Protein AF-A0A5C7LBI9-F1 (afdb_monomer)

Mean predicted aligned error: 16.39 Å

Secondary structure (DSSP, 8-state):
--SHHHHHHHHHHHHHHHHHHHHHHHHHHHHHHHHHHHHHHHHHHHHHHHHHHHHHHHHHHHHHHHHHHHHSHHHHHHHHHHTS----TT-------HHHHHHHHHHHHHHHHHH---HHHHHHHHHH-

Foldseek 3Di:
DPDPVVVVVVVVVVVVVVVVVVVVVVVVVVVVVVVVVVVVVVVVVVVVVVVVVVVVVVVVVVVVVVVVVCVDPVVVVVCCCPVVVHDDVPDDDDDDDPVVVVVVVVVVVVVCVVPDDDPVVVVVVVVPD

pLDDT: mean 83.1, std 13.04, range [51.75, 97.5]

Radius of gyration: 44.21 Å; Cα contacts (8 Å, |Δi|>4): 16; chains: 1; bounding box: 77×50×121 Å

Solvent-accessible surface area (backbone atoms only — not comparable to full-atom values): 7515 Å² total; per-residue (Å²): 144,73,75,67,65,62,56,53,52,53,57,49,53,51,51,52,51,52,53,52,51,52,51,49,50,53,52,51,53,55,50,50,52,53,51,51,54,54,50,50,58,49,50,52,51,53,50,53,50,49,54,52,50,53,52,52,52,53,51,50,51,56,50,50,54,50,53,52,48,63,69,31,70,66,42,51,49,46,46,33,45,71,76,64,67,45,72,61,95,89,60,83,88,80,87,77,60,72,81,51,55,66,52,49,54,56,53,46,53,57,55,49,62,78,65,55,72,54,73,67,58,58,52,48,54,72,73,76,112

Sequence (129 aa):
MGHNATEENRKSKSKILIYAILLFQLAVIGSLIRGIQLSKKSQERVMALRVAKDKLLAENAVLKDKVEFVKSDYYVEKVAREELQKAKPGEKVVILPESQQIREERQELHRVEEKRLHNWEKWWRLLVE

Structure (mmCIF, N/CA/C/O backbone):
data_AF-A0A5C7LBI9-F1
#
_entry.id   AF-A0A5C7LBI9-F1
#
loop_
_atom_site.group_PDB
_atom_site.id
_atom_site.type_symbol
_atom_site.label_atom_id
_atom_site.label_alt_id
_atom_site.label_comp_id
_atom_site.label_asym_id
_atom_site.label_entity_id
_atom_site.label_seq_id
_atom_site.pdbx_PDB_ins_code
_atom_site.Cartn_x
_atom_site.Cartn_y
_atom_site.Cartn_z
_atom_site.occupancy
_atom_site.B_iso_or_equiv
_atom_site.auth_seq_id
_atom_site.auth_comp_id
_atom_site.auth_asym_id
_atom_site.auth_atom_id
_atom_site.pdbx_PDB_model_num
ATOM 1 N N . MET A 1 1 ? 46.460 1.151 -71.127 1.00 51.75 1 MET A N 1
ATOM 2 C CA . MET A 1 1 ? 46.806 1.617 -69.761 1.00 51.75 1 MET A CA 1
ATOM 3 C C . MET A 1 1 ? 45.558 1.983 -68.925 1.00 51.75 1 MET A C 1
ATOM 5 O O . MET A 1 1 ? 45.598 2.953 -68.189 1.00 51.75 1 MET A O 1
ATOM 9 N N . GLY A 1 2 ? 44.448 1.220 -68.994 1.00 57.22 2 GLY A N 1
ATOM 10 C CA . GLY A 1 2 ? 43.152 1.649 -68.414 1.00 57.22 2 GLY A CA 1
ATOM 11 C C . GLY A 1 2 ? 42.400 0.658 -67.509 1.00 57.22 2 GLY A C 1
ATOM 12 O O . GLY A 1 2 ? 41.397 1.041 -66.923 1.00 57.22 2 GLY A O 1
ATOM 13 N N . HIS A 1 3 ? 42.856 -0.591 -67.348 1.00 55.38 3 HIS A N 1
ATOM 14 C CA . HIS A 1 3 ? 42.092 -1.610 -66.601 1.00 55.38 3 HIS A CA 1
ATOM 15 C C . HIS A 1 3 ? 42.311 -1.602 -65.075 1.00 55.38 3 HIS A C 1
ATOM 17 O O . HIS A 1 3 ? 41.497 -2.158 -64.343 1.00 55.38 3 HIS A O 1
ATOM 23 N N . ASN A 1 4 ? 43.359 -0.941 -64.568 1.00 61.19 4 ASN A N 1
ATOM 24 C CA . ASN A 1 4 ? 43.657 -0.943 -63.127 1.00 61.19 4 ASN A CA 1
ATOM 25 C C . ASN A 1 4 ? 42.758 -0.000 -62.302 1.00 61.19 4 ASN A C 1
ATOM 27 O O . ASN A 1 4 ? 42.486 -0.290 -61.140 1.00 61.19 4 ASN A O 1
ATOM 31 N N . ALA A 1 5 ? 42.239 1.085 -62.891 1.00 61.31 5 ALA A N 1
ATOM 32 C CA . ALA A 1 5 ? 41.449 2.082 -62.157 1.00 61.31 5 ALA A CA 1
ATOM 33 C C . ALA A 1 5 ? 40.054 1.572 -61.731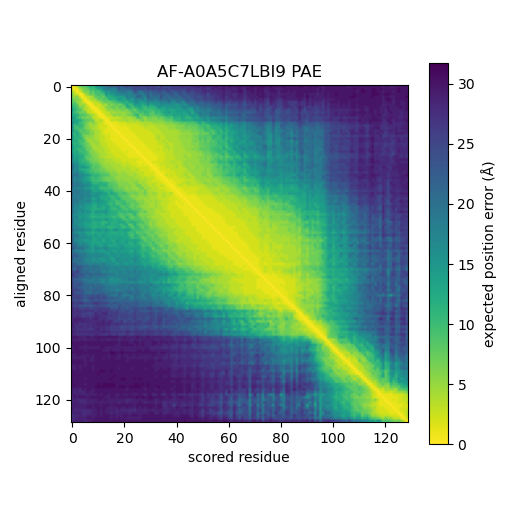 1.00 61.31 5 ALA A C 1
ATOM 35 O O . ALA A 1 5 ? 39.506 2.000 -60.713 1.00 61.31 5 ALA A O 1
ATOM 36 N N . THR A 1 6 ? 39.466 0.633 -62.481 1.00 64.00 6 THR A N 1
ATOM 37 C CA . THR A 1 6 ? 38.125 0.094 -62.197 1.00 64.00 6 THR A CA 1
ATOM 38 C C . THR A 1 6 ? 38.125 -0.934 -61.063 1.00 64.00 6 THR A C 1
ATOM 40 O O . THR A 1 6 ? 37.179 -0.986 -60.276 1.00 64.00 6 THR A O 1
ATOM 43 N N . GLU A 1 7 ? 39.194 -1.725 -60.939 1.00 65.31 7 GLU A N 1
ATOM 44 C CA . GLU A 1 7 ? 39.362 -2.728 -59.876 1.00 65.31 7 GLU A CA 1
ATOM 45 C C . GLU A 1 7 ? 39.601 -2.072 -58.505 1.00 65.31 7 GLU A C 1
ATOM 47 O O . GLU A 1 7 ? 39.011 -2.480 -57.500 1.00 65.31 7 GLU A O 1
ATOM 52 N N . GLU A 1 8 ? 40.405 -1.007 -58.456 1.00 70.12 8 GLU A N 1
ATOM 53 C CA . GLU A 1 8 ? 40.695 -0.273 -57.218 1.00 70.12 8 GLU A CA 1
ATOM 54 C C . GLU A 1 8 ? 39.449 0.439 -56.662 1.00 70.12 8 GLU A C 1
ATOM 56 O O . GLU A 1 8 ? 39.139 0.344 -55.469 1.00 70.12 8 GLU A O 1
ATOM 61 N N . ASN A 1 9 ? 38.655 1.063 -57.540 1.00 73.62 9 ASN A N 1
ATOM 62 C CA . ASN A 1 9 ? 37.400 1.718 -57.168 1.00 73.62 9 ASN A CA 1
ATOM 63 C C . ASN A 1 9 ? 36.368 0.713 -56.615 1.00 73.62 9 ASN A C 1
ATOM 65 O O . ASN A 1 9 ? 35.708 0.990 -55.610 1.00 73.62 9 ASN A O 1
ATOM 69 N N . ARG A 1 10 ? 36.275 -0.488 -57.210 1.00 75.06 10 ARG A N 1
ATOM 70 C CA . ARG A 1 10 ? 35.379 -1.562 -56.740 1.00 75.06 10 ARG A CA 1
ATOM 71 C C . ARG A 1 10 ? 35.760 -2.053 -55.341 1.00 75.06 10 ARG A C 1
ATOM 73 O O . ARG A 1 10 ? 34.877 -2.205 -54.497 1.00 75.06 10 ARG A O 1
ATOM 80 N N . LYS A 1 11 ? 37.059 -2.239 -55.071 1.00 75.62 11 LYS A N 1
ATOM 81 C CA . LYS A 1 11 ? 37.571 -2.637 -53.745 1.00 75.62 11 LYS A CA 1
ATOM 82 C C . LYS A 1 11 ? 37.398 -1.543 -52.684 1.00 75.62 11 LYS A C 1
ATOM 84 O O . LYS A 1 11 ? 37.177 -1.857 -51.517 1.00 75.62 11 LYS A O 1
ATOM 89 N N . SER A 1 12 ? 37.489 -0.267 -53.058 1.00 77.88 12 SER A N 1
ATOM 90 C CA . SER A 1 12 ? 37.241 0.853 -52.137 1.00 77.88 12 SER A CA 1
ATOM 91 C C . SER A 1 12 ? 35.756 0.957 -51.759 1.00 77.88 12 SER A C 1
ATOM 93 O O . SER A 1 12 ? 35.411 1.001 -50.577 1.00 77.88 12 SER A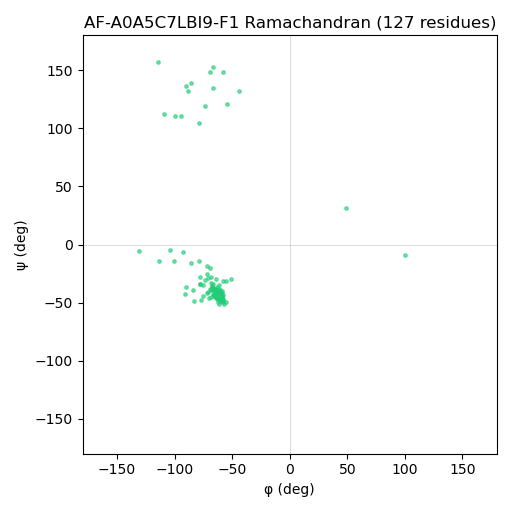 O 1
ATOM 95 N N . LYS A 1 13 ? 34.855 0.860 -52.747 1.00 82.94 13 LYS A N 1
ATOM 96 C CA . LYS A 1 13 ? 33.399 0.851 -52.522 1.00 82.94 13 LYS A CA 1
ATOM 97 C C . LYS A 1 13 ? 32.938 -0.314 -51.643 1.00 82.94 13 LYS A C 1
ATOM 99 O O . LYS A 1 13 ? 32.087 -0.111 -50.781 1.00 82.94 13 LYS A O 1
ATOM 104 N N . SER A 1 14 ? 33.516 -1.508 -51.800 1.00 85.50 14 SER A N 1
ATOM 105 C CA . SER A 1 14 ? 33.170 -2.657 -50.951 1.00 85.50 14 SER A CA 1
ATOM 106 C C . SER A 1 14 ? 33.608 -2.468 -49.495 1.00 85.50 14 SER A C 1
ATOM 108 O O . SER A 1 14 ? 32.867 -2.838 -48.590 1.00 85.50 14 SER A O 1
ATOM 110 N N . LYS A 1 15 ? 34.766 -1.842 -49.243 1.00 90.25 15 LYS A N 1
ATOM 111 C CA . LYS A 1 15 ? 35.206 -1.494 -47.879 1.00 90.25 15 LYS A CA 1
ATOM 112 C C . LYS A 1 15 ? 34.274 -0.472 -47.227 1.00 90.25 15 LYS A C 1
ATOM 114 O O . LYS A 1 15 ? 33.892 -0.655 -46.077 1.00 90.25 15 LYS A O 1
ATOM 119 N N . ILE A 1 16 ? 33.863 0.558 -47.969 1.00 92.69 16 ILE A N 1
ATOM 120 C CA . ILE A 1 16 ? 32.901 1.565 -47.488 1.00 92.69 16 ILE A CA 1
ATOM 121 C C . ILE A 1 16 ? 31.567 0.904 -47.120 1.00 92.69 16 ILE A C 1
ATOM 123 O O . ILE A 1 16 ? 31.014 1.197 -46.062 1.00 92.69 16 ILE A O 1
ATOM 127 N N . LEU A 1 17 ? 31.084 -0.032 -47.945 1.00 94.12 17 LEU A N 1
ATOM 128 C CA . LEU A 1 17 ? 29.863 -0.787 -47.662 1.00 94.12 17 LEU A CA 1
ATOM 129 C C . LEU A 1 17 ? 29.982 -1.597 -46.358 1.00 94.12 17 LEU A C 1
ATOM 131 O O . LEU A 1 17 ? 29.067 -1.584 -45.541 1.00 94.12 17 LEU A O 1
ATOM 135 N N . ILE A 1 18 ? 31.125 -2.255 -46.132 1.00 94.44 18 ILE A N 1
ATOM 136 C CA . ILE A 1 18 ? 31.389 -3.019 -44.902 1.00 94.44 18 ILE A CA 1
ATOM 137 C C . ILE A 1 18 ? 31.399 -2.096 -43.676 1.00 94.44 18 ILE A C 1
ATOM 139 O O . ILE A 1 18 ? 30.751 -2.408 -42.678 1.00 94.44 18 ILE A O 1
ATOM 143 N N . TYR A 1 19 ? 32.071 -0.942 -43.744 1.00 95.81 19 TYR A N 1
ATOM 144 C CA . TYR A 1 19 ? 32.066 0.024 -42.640 1.00 95.81 19 TYR A CA 1
ATOM 145 C C . TYR A 1 19 ? 30.670 0.594 -42.369 1.00 95.81 19 TYR A C 1
ATOM 147 O O . TYR A 1 19 ? 30.295 0.749 -41.208 1.00 95.81 19 TYR A O 1
ATOM 155 N N . ALA A 1 20 ? 29.875 0.852 -43.411 1.00 95.06 20 ALA A N 1
ATOM 156 C CA . ALA A 1 20 ? 28.494 1.301 -43.259 1.00 95.06 20 ALA A CA 1
ATOM 157 C C . ALA A 1 20 ? 27.622 0.242 -42.564 1.00 95.06 20 ALA A C 1
ATOM 159 O O . ALA A 1 20 ? 26.856 0.575 -41.660 1.00 95.06 20 ALA A O 1
ATOM 160 N N . ILE A 1 21 ? 27.780 -1.036 -42.926 1.00 95.94 21 ILE A N 1
ATOM 161 C CA . ILE A 1 21 ? 27.081 -2.156 -42.277 1.00 95.94 21 ILE A CA 1
ATOM 162 C C . ILE A 1 21 ? 27.505 -2.288 -40.808 1.00 95.94 21 ILE A C 1
ATOM 164 O O . ILE A 1 21 ? 26.646 -2.437 -39.940 1.00 95.94 21 ILE A O 1
ATOM 168 N N . LEU A 1 22 ? 28.802 -2.182 -40.506 1.00 96.06 22 LEU A N 1
ATOM 169 C CA . LEU A 1 22 ? 29.309 -2.228 -39.129 1.00 96.06 22 LEU A CA 1
ATOM 170 C C . LEU A 1 22 ? 28.765 -1.073 -38.278 1.00 96.06 22 LEU A C 1
ATOM 172 O O . LEU A 1 22 ? 28.347 -1.279 -37.138 1.00 96.06 22 LEU 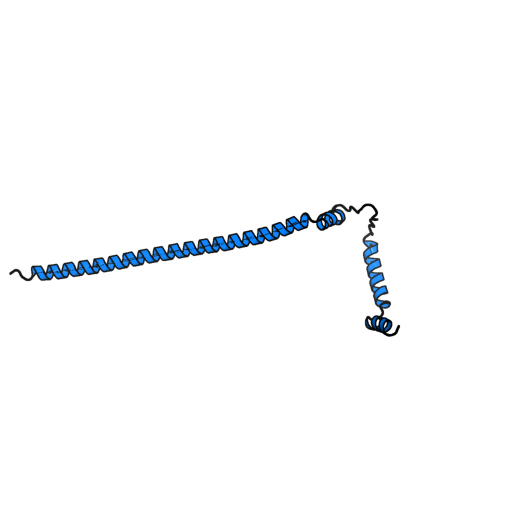A O 1
ATOM 176 N N . LEU A 1 23 ? 28.721 0.138 -38.837 1.00 95.88 23 LEU A N 1
ATOM 177 C CA . LEU A 1 23 ? 28.178 1.310 -38.154 1.00 95.88 23 LEU A CA 1
ATOM 178 C C . LEU A 1 23 ? 26.669 1.173 -37.919 1.00 95.88 23 LEU A C 1
ATOM 180 O O . LEU A 1 23 ? 26.179 1.501 -36.838 1.00 95.88 23 LEU A O 1
ATOM 184 N N . PHE A 1 24 ? 25.939 0.624 -38.891 1.00 96.56 24 PHE A N 1
ATOM 185 C CA . PHE A 1 24 ? 24.522 0.311 -38.738 1.00 96.56 24 PHE A CA 1
ATOM 186 C C . PHE A 1 24 ? 24.284 -0.728 -37.632 1.00 96.56 24 PHE A C 1
ATOM 188 O O . PHE A 1 24 ? 23.425 -0.520 -36.776 1.00 96.56 24 PHE A O 1
ATOM 195 N N . GLN A 1 25 ? 25.079 -1.804 -37.582 1.00 94.88 25 GLN A N 1
ATOM 196 C CA . GLN A 1 25 ? 24.996 -2.799 -36.508 1.00 94.88 25 GLN A CA 1
ATOM 197 C C . GLN A 1 25 ? 25.242 -2.175 -35.128 1.00 94.88 25 GLN A C 1
ATOM 199 O O . GLN A 1 25 ? 24.461 -2.408 -34.205 1.00 94.88 25 GLN A O 1
ATOM 204 N N . LEU A 1 26 ? 26.266 -1.326 -34.992 1.00 95.12 26 LEU A N 1
ATOM 205 C CA . LEU A 1 26 ? 26.538 -0.584 -33.756 1.00 95.12 26 LEU A CA 1
ATOM 206 C C . LEU A 1 26 ? 25.363 0.316 -33.345 1.00 95.12 26 LEU A C 1
ATOM 208 O O . LEU A 1 26 ? 24.993 0.348 -32.169 1.00 95.12 26 LEU A O 1
ATOM 212 N N . ALA A 1 27 ? 24.738 1.008 -34.301 1.00 94.94 27 ALA A N 1
ATOM 213 C CA . ALA A 1 27 ? 23.576 1.853 -34.039 1.00 94.94 27 ALA A CA 1
ATOM 214 C C . ALA A 1 27 ? 22.364 1.042 -33.545 1.00 94.94 27 ALA A C 1
ATOM 216 O O . ALA A 1 27 ? 21.706 1.439 -32.578 1.00 94.94 27 ALA A O 1
ATOM 217 N N . VAL A 1 28 ? 22.094 -0.118 -34.156 1.00 94.94 28 VAL A N 1
ATOM 218 C CA . VAL A 1 28 ? 21.010 -1.021 -33.734 1.00 94.94 28 VAL A CA 1
ATOM 219 C C . VAL A 1 28 ? 21.263 -1.550 -32.323 1.00 94.94 28 VAL A C 1
ATOM 221 O O . VAL A 1 28 ? 20.370 -1.474 -31.480 1.00 94.94 28 VAL A O 1
ATOM 224 N N . ILE A 1 29 ? 22.481 -2.013 -32.027 1.00 94.31 29 ILE A N 1
ATOM 225 C CA . ILE A 1 29 ? 22.853 -2.493 -30.687 1.00 94.31 29 ILE A CA 1
ATOM 226 C C . ILE A 1 29 ? 22.644 -1.387 -29.642 1.00 94.31 29 ILE A C 1
ATOM 228 O O . ILE A 1 29 ? 22.013 -1.621 -28.610 1.00 94.31 29 ILE A O 1
ATOM 232 N N . GLY A 1 30 ? 23.102 -0.163 -29.924 1.00 92.94 30 GLY A N 1
ATOM 233 C CA . GLY A 1 30 ? 22.909 0.979 -29.029 1.00 92.94 30 GLY A CA 1
ATOM 234 C C . GLY A 1 30 ? 21.432 1.303 -28.772 1.00 92.94 30 GLY A C 1
ATOM 235 O O . GLY A 1 30 ? 21.046 1.591 -27.637 1.00 92.94 30 GLY A O 1
ATOM 236 N N . SER A 1 31 ? 20.591 1.209 -29.806 1.00 91.81 31 SER A N 1
ATOM 237 C CA . SER A 1 31 ? 19.140 1.403 -29.695 1.00 91.81 31 SER A CA 1
ATOM 238 C C . SER A 1 31 ? 18.478 0.329 -28.823 1.00 91.81 31 SER A C 1
ATOM 240 O O . SER A 1 31 ? 17.696 0.649 -27.925 1.00 91.81 31 SER A O 1
ATOM 242 N N . LEU A 1 32 ? 18.852 -0.940 -29.016 1.00 90.56 32 LEU A N 1
ATOM 243 C CA . LEU A 1 32 ? 18.325 -2.064 -28.239 1.00 90.56 32 LEU A CA 1
ATOM 244 C C . LEU A 1 32 ? 18.691 -1.957 -26.755 1.00 90.56 32 LEU A C 1
ATOM 246 O O . LEU A 1 32 ? 17.832 -2.164 -25.900 1.00 90.56 32 LEU A O 1
ATOM 250 N N . ILE A 1 33 ? 19.929 -1.565 -26.432 1.00 91.69 33 ILE A N 1
ATOM 251 C CA . ILE A 1 33 ? 20.363 -1.359 -25.040 1.00 91.69 33 ILE A CA 1
ATOM 252 C C . ILE A 1 33 ? 19.501 -0.287 -24.361 1.00 91.69 33 ILE A C 1
ATOM 254 O O . ILE A 1 33 ? 18.999 -0.510 -23.257 1.00 91.69 33 ILE A O 1
ATOM 258 N N . ARG A 1 34 ? 19.274 0.852 -25.030 1.00 89.12 34 ARG A N 1
ATOM 259 C CA . ARG A 1 34 ? 18.405 1.921 -24.509 1.00 89.12 34 ARG A CA 1
ATOM 260 C C . ARG A 1 34 ? 16.964 1.444 -24.327 1.00 89.12 34 ARG A C 1
ATOM 262 O O . ARG A 1 34 ? 16.360 1.730 -23.294 1.00 89.12 34 ARG A O 1
ATOM 269 N N . GLY A 1 35 ? 16.429 0.691 -25.290 1.00 88.62 35 GLY A N 1
ATOM 270 C CA . GLY A 1 35 ? 15.086 0.113 -25.211 1.00 88.62 35 GLY A CA 1
ATOM 271 C C . GLY A 1 35 ? 14.921 -0.828 -24.015 1.00 88.62 35 GLY A C 1
ATOM 272 O O . GLY A 1 35 ? 13.963 -0.702 -23.251 1.00 88.62 35 GLY A O 1
ATOM 273 N N . ILE A 1 36 ? 15.898 -1.710 -23.786 1.00 89.38 36 ILE A N 1
ATOM 274 C CA . ILE A 1 36 ? 15.899 -2.639 -22.647 1.00 89.38 36 ILE A CA 1
ATOM 275 C C . ILE A 1 36 ? 15.987 -1.877 -21.320 1.00 89.38 36 ILE A C 1
ATOM 277 O O . ILE A 1 36 ? 15.236 -2.180 -20.392 1.00 89.38 36 ILE A O 1
ATOM 281 N N . GLN A 1 37 ? 16.863 -0.874 -21.216 1.00 88.56 37 GLN A N 1
ATOM 282 C CA . GLN A 1 37 ? 16.991 -0.056 -20.004 1.00 88.56 37 GLN A CA 1
ATOM 283 C C . GLN A 1 37 ? 15.691 0.687 -19.672 1.00 88.56 37 GLN A C 1
ATOM 285 O O . GLN A 1 37 ? 15.252 0.684 -18.520 1.00 88.56 37 GLN A O 1
ATOM 290 N N . LEU A 1 38 ? 15.044 1.284 -20.677 1.00 89.81 38 LEU A N 1
ATOM 291 C CA . LEU A 1 38 ? 13.769 1.974 -20.494 1.00 89.81 38 LEU A CA 1
ATOM 292 C C . LEU A 1 38 ? 12.660 1.002 -20.071 1.00 89.81 38 LEU A C 1
ATOM 294 O O . LEU A 1 38 ? 11.897 1.305 -19.152 1.00 89.81 38 LEU A O 1
ATOM 298 N N . SER A 1 39 ? 12.604 -0.178 -20.694 1.00 89.75 39 SER A N 1
ATOM 299 C CA . SER A 1 39 ? 11.634 -1.220 -20.35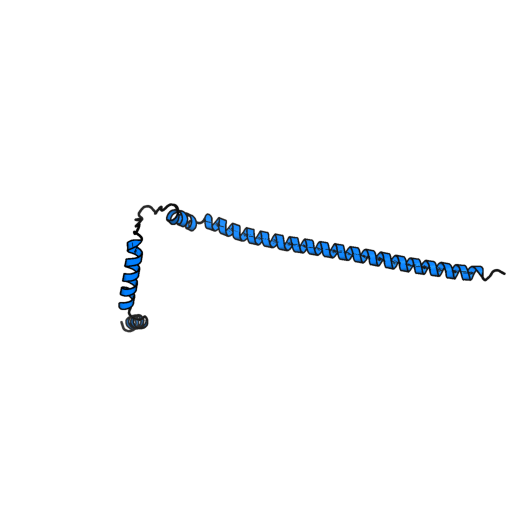4 1.00 89.75 39 SER A CA 1
ATOM 300 C C . SER A 1 39 ? 11.803 -1.704 -18.914 1.00 89.75 39 SER A C 1
ATOM 302 O O . SER A 1 39 ? 10.818 -1.769 -18.180 1.00 89.75 39 SER A O 1
ATOM 304 N N . LYS A 1 40 ? 13.039 -1.978 -18.472 1.00 89.50 40 LYS A N 1
ATOM 305 C CA . LYS A 1 40 ? 13.322 -2.388 -17.086 1.00 89.50 40 LYS A CA 1
ATOM 306 C C . LYS A 1 40 ? 12.884 -1.325 -16.082 1.00 89.50 40 LYS A C 1
ATOM 308 O O . LYS A 1 40 ? 12.132 -1.626 -15.163 1.00 89.50 40 LYS A O 1
ATOM 313 N N . LYS A 1 41 ? 13.252 -0.061 -16.317 1.00 90.25 41 LYS A N 1
ATOM 314 C CA . LYS A 1 41 ? 12.851 1.055 -15.447 1.00 90.25 41 LYS A CA 1
ATOM 315 C C . LYS A 1 41 ? 11.331 1.238 -15.398 1.00 90.25 41 LYS A C 1
ATOM 317 O O . LYS A 1 41 ? 10.784 1.610 -14.363 1.00 90.25 41 LYS A O 1
ATOM 322 N N . SER A 1 42 ? 10.636 0.993 -16.509 1.00 88.19 42 SER A N 1
ATOM 323 C CA . SER A 1 42 ? 9.172 1.033 -16.550 1.00 88.19 42 SER A CA 1
ATOM 324 C C . SER A 1 42 ? 8.558 -0.111 -15.738 1.00 88.19 42 SER A C 1
ATOM 326 O O . SER A 1 42 ? 7.679 0.130 -14.913 1.00 88.19 42 SER A O 1
ATOM 328 N N . GLN A 1 43 ? 9.075 -1.335 -15.881 1.00 90.50 43 GLN A N 1
ATOM 329 C CA . GLN A 1 43 ? 8.635 -2.486 -15.088 1.00 90.50 43 GLN A CA 1
ATOM 330 C C . GLN A 1 43 ? 8.857 -2.272 -13.587 1.00 90.50 43 GLN A C 1
ATOM 332 O O . GLN A 1 43 ? 7.935 -2.489 -12.806 1.00 90.50 43 GLN A O 1
ATOM 337 N N . GLU A 1 44 ? 10.027 -1.779 -13.182 1.00 93.69 44 GLU A N 1
ATOM 338 C CA . GLU A 1 44 ? 10.325 -1.450 -11.783 1.00 93.69 44 GLU A CA 1
ATOM 339 C C . GLU A 1 44 ? 9.341 -0.420 -11.217 1.00 93.69 44 GLU A C 1
ATOM 341 O O . GLU A 1 44 ? 8.814 -0.603 -10.121 1.00 93.69 44 GLU A O 1
ATOM 346 N N . ARG A 1 45 ? 9.021 0.633 -11.982 1.00 91.94 45 ARG A N 1
ATOM 347 C CA . ARG A 1 45 ? 8.016 1.634 -11.586 1.00 91.94 45 ARG A CA 1
ATOM 348 C C . ARG A 1 45 ? 6.632 1.020 -11.417 1.00 91.94 45 ARG A C 1
ATOM 350 O O . ARG A 1 45 ? 5.959 1.314 -10.435 1.00 91.94 45 ARG A O 1
ATOM 357 N N . VAL A 1 46 ? 6.207 0.168 -12.349 1.00 94.06 46 VAL A N 1
ATOM 358 C CA . VAL A 1 46 ? 4.909 -0.519 -12.265 1.00 94.06 46 VAL A CA 1
ATOM 359 C C . VAL A 1 46 ? 4.859 -1.429 -11.039 1.00 94.06 46 VAL A C 1
ATOM 361 O O . VAL A 1 46 ? 3.857 -1.426 -10.328 1.00 94.06 46 VAL A O 1
ATOM 364 N N . MET A 1 47 ? 5.930 -2.172 -10.762 1.00 95.31 47 MET A N 1
ATOM 365 C CA . MET A 1 47 ? 6.010 -3.042 -9.587 1.00 95.31 47 MET A CA 1
ATOM 366 C C . MET A 1 47 ? 5.979 -2.231 -8.289 1.00 95.31 47 MET A C 1
ATOM 368 O O . MET A 1 47 ? 5.191 -2.546 -7.402 1.00 95.31 47 MET A O 1
ATOM 372 N N . ALA A 1 48 ? 6.746 -1.142 -8.198 1.00 95.38 48 ALA A N 1
ATOM 373 C CA . ALA A 1 48 ? 6.730 -0.255 -7.035 1.00 95.38 48 ALA A CA 1
ATOM 374 C C . ALA A 1 48 ? 5.337 0.349 -6.788 1.00 95.38 48 ALA A C 1
ATOM 376 O O . ALA A 1 48 ? 4.858 0.367 -5.654 1.00 95.38 48 ALA A O 1
ATOM 377 N N . LEU A 1 49 ? 4.654 0.787 -7.850 1.00 94.88 49 LEU A N 1
ATOM 378 C CA . LEU A 1 49 ? 3.291 1.315 -7.760 1.00 94.88 49 LEU A CA 1
ATOM 379 C C . LEU A 1 49 ? 2.279 0.247 -7.331 1.00 94.88 49 LEU A C 1
ATOM 381 O O . LEU A 1 49 ? 1.384 0.553 -6.547 1.00 94.88 49 LEU A O 1
ATOM 385 N N . ARG A 1 50 ? 2.417 -0.998 -7.804 1.00 94.50 50 ARG A N 1
ATOM 386 C CA . ARG A 1 50 ? 1.571 -2.117 -7.354 1.00 94.50 50 ARG A CA 1
ATOM 387 C C . ARG A 1 50 ? 1.757 -2.389 -5.868 1.00 94.50 50 ARG A C 1
ATOM 389 O O . ARG A 1 50 ? 0.773 -2.394 -5.142 1.00 94.50 50 ARG A O 1
ATOM 396 N N . VAL A 1 51 ? 3.002 -2.505 -5.407 1.00 97.06 51 VAL A N 1
ATOM 397 C CA . VAL A 1 51 ? 3.305 -2.720 -3.983 1.00 97.06 51 VAL A CA 1
ATOM 398 C C . VAL A 1 51 ? 2.740 -1.587 -3.122 1.00 97.06 51 VAL A C 1
ATOM 400 O O . VAL A 1 51 ? 2.110 -1.845 -2.098 1.00 97.06 51 VAL A O 1
ATOM 403 N N . ALA A 1 52 ? 2.911 -0.331 -3.544 1.00 95.75 52 ALA A N 1
ATOM 404 C CA . ALA A 1 52 ? 2.357 0.817 -2.831 1.00 95.75 52 ALA A CA 1
ATOM 405 C C . ALA A 1 52 ? 0.820 0.790 -2.788 1.00 95.75 52 ALA A C 1
ATOM 407 O O . ALA A 1 52 ? 0.228 1.044 -1.741 1.00 95.75 52 ALA A O 1
ATOM 408 N N . LYS A 1 53 ? 0.172 0.444 -3.907 1.00 96.69 53 LYS A N 1
ATOM 409 C CA . LYS A 1 53 ? -1.285 0.293 -3.983 1.00 96.69 53 LYS A CA 1
ATOM 410 C C . LYS A 1 53 ? -1.779 -0.799 -3.034 1.00 96.69 53 LYS A C 1
ATOM 412 O O . LYS A 1 53 ? -2.728 -0.560 -2.294 1.00 96.69 53 LYS A O 1
ATOM 417 N N . ASP A 1 54 ? -1.147 -1.966 -3.043 1.00 97.06 54 ASP A N 1
ATOM 418 C CA . ASP A 1 54 ? -1.568 -3.103 -2.223 1.00 97.06 54 ASP A CA 1
ATOM 419 C C . ASP A 1 54 ? -1.398 -2.798 -0.730 1.00 97.06 54 ASP A C 1
ATOM 421 O O . ASP A 1 54 ? -2.293 -3.081 0.067 1.00 97.06 54 ASP A O 1
ATOM 425 N N . LYS A 1 55 ? -0.310 -2.110 -0.359 1.00 97.50 55 LYS A N 1
ATOM 426 C CA . LYS A 1 55 ? -0.108 -1.599 1.002 1.00 97.50 55 LYS A CA 1
ATOM 427 C C . LYS A 1 55 ? -1.225 -0.638 1.420 1.00 97.50 55 LYS A C 1
ATOM 429 O O . LYS A 1 55 ? -1.808 -0.813 2.485 1.00 97.50 55 LYS A O 1
ATOM 434 N N . LEU A 1 56 ? -1.560 0.339 0.575 1.00 96.69 56 LEU A N 1
ATOM 435 C CA . LEU A 1 56 ? -2.632 1.297 0.861 1.00 96.69 56 LEU A CA 1
ATOM 436 C C . LEU A 1 56 ? -4.003 0.622 0.974 1.00 96.69 56 LEU A C 1
ATOM 438 O O . LEU A 1 56 ? -4.812 1.025 1.804 1.00 96.69 56 LEU A O 1
ATOM 442 N N . LEU A 1 57 ? -4.277 -0.405 0.166 1.00 97.38 57 LEU A N 1
ATOM 443 C CA . LEU A 1 57 ? -5.519 -1.173 0.262 1.00 97.38 57 LEU A CA 1
ATOM 444 C C . LEU A 1 57 ? -5.605 -1.950 1.578 1.00 97.38 57 LEU A C 1
ATOM 446 O O . LEU A 1 57 ? -6.652 -1.922 2.223 1.00 97.38 57 LEU A O 1
ATOM 450 N N . ALA A 1 58 ? -4.511 -2.589 1.997 1.00 97.31 58 ALA A N 1
ATOM 451 C CA . ALA A 1 58 ? -4.445 -3.282 3.279 1.00 97.31 58 ALA A CA 1
ATOM 452 C C . ALA A 1 58 ? -4.631 -2.312 4.458 1.00 97.31 58 ALA A C 1
ATOM 454 O O . ALA A 1 58 ? -5.431 -2.570 5.355 1.00 97.31 58 ALA A O 1
ATOM 455 N N . GLU A 1 59 ? -3.958 -1.158 4.430 1.00 96.75 59 GLU A N 1
ATOM 456 C CA . GLU A 1 59 ? -4.124 -0.111 5.444 1.00 96.75 59 GLU A CA 1
ATOM 457 C C . GLU A 1 59 ? -5.559 0.427 5.476 1.00 96.75 59 GLU A C 1
ATOM 459 O O . GLU A 1 59 ? -6.130 0.609 6.551 1.00 96.75 59 GLU A O 1
ATOM 464 N N . ASN A 1 60 ? -6.175 0.635 4.310 1.00 97.06 60 ASN A N 1
ATOM 465 C CA . ASN A 1 60 ? -7.557 1.094 4.215 1.00 97.06 60 ASN A CA 1
ATOM 466 C C . ASN A 1 60 ? -8.543 0.082 4.812 1.00 97.06 60 ASN A C 1
ATOM 468 O O . ASN A 1 60 ? -9.468 0.493 5.508 1.00 97.06 60 ASN A O 1
ATOM 472 N N . ALA A 1 61 ? -8.340 -1.217 4.571 1.00 97.19 61 ALA A N 1
ATOM 473 C CA . ALA A 1 61 ? -9.162 -2.276 5.154 1.00 97.19 61 ALA A CA 1
ATOM 474 C C . ALA A 1 61 ? -9.062 -2.275 6.688 1.00 97.19 61 ALA A C 1
ATOM 476 O O . ALA A 1 61 ? -10.074 -2.137 7.366 1.00 97.19 61 ALA A O 1
ATOM 477 N N . VAL A 1 62 ? -7.841 -2.272 7.234 1.00 97.00 62 VAL A N 1
ATOM 478 C CA . VAL A 1 62 ? -7.618 -2.214 8.690 1.00 97.00 62 VAL A CA 1
ATOM 479 C C . VAL A 1 62 ? -8.236 -0.959 9.312 1.00 97.00 62 VAL A C 1
ATOM 481 O O . VAL A 1 62 ? -8.795 -1.005 10.408 1.00 97.00 62 VAL A O 1
ATOM 484 N N . LEU A 1 63 ? -8.129 0.190 8.642 1.00 97.00 63 LEU A N 1
ATOM 485 C CA . LEU A 1 63 ? -8.729 1.433 9.123 1.00 97.00 63 LEU A CA 1
ATOM 486 C C . LEU A 1 63 ? -10.257 1.378 9.101 1.00 97.00 63 LEU A C 1
ATOM 488 O O . LEU A 1 63 ? -10.883 1.880 10.032 1.00 97.00 63 LEU A O 1
ATOM 492 N N . LYS A 1 64 ? -10.860 0.762 8.082 1.00 96.25 64 LYS A N 1
ATOM 493 C CA . LYS A 1 64 ? -12.312 0.560 8.024 1.00 96.25 64 LYS A CA 1
ATOM 494 C C . LYS A 1 64 ? -12.799 -0.311 9.173 1.00 96.25 64 LYS A C 1
ATOM 496 O O . LYS A 1 64 ? -13.722 0.113 9.862 1.00 96.25 64 LYS A O 1
ATOM 501 N N . ASP A 1 65 ? -12.121 -1.422 9.444 1.00 95.94 65 ASP A N 1
ATOM 502 C CA . ASP A 1 65 ? -12.468 -2.314 10.555 1.00 95.94 65 ASP A CA 1
ATOM 503 C C . ASP A 1 65 ? -12.383 -1.581 11.902 1.00 95.94 65 ASP A C 1
ATOM 505 O O . ASP A 1 65 ? -13.267 -1.694 12.748 1.00 95.94 65 ASP A O 1
ATOM 509 N N . LYS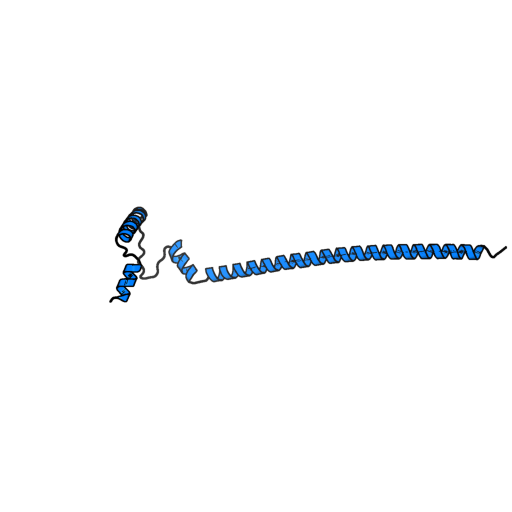 A 1 66 ? -11.351 -0.748 12.096 1.00 94.88 66 LYS A N 1
ATOM 510 C CA . LYS A 1 66 ? -11.223 0.093 13.299 1.00 94.88 66 LYS A CA 1
ATOM 511 C C . LYS A 1 66 ? -12.351 1.111 13.421 1.00 94.88 66 LYS A C 1
ATOM 513 O O . LYS A 1 66 ? -12.856 1.330 14.518 1.00 94.88 66 LYS A O 1
ATOM 518 N N . VAL A 1 67 ? -12.732 1.752 12.317 1.00 95.50 67 VAL A N 1
ATOM 519 C CA . VAL A 1 67 ? -13.842 2.714 12.303 1.00 95.50 67 VAL A CA 1
ATOM 520 C C . VAL A 1 67 ? -15.156 2.018 12.640 1.00 95.50 67 VAL A C 1
ATOM 522 O O . VAL A 1 67 ? -15.948 2.567 13.400 1.00 95.50 67 VAL A O 1
ATOM 525 N N . GLU A 1 68 ? -15.391 0.826 12.101 1.00 94.81 68 GLU A N 1
ATOM 526 C CA . GLU A 1 68 ? -16.573 0.028 12.415 1.00 94.81 68 GLU A CA 1
ATOM 527 C C . GLU A 1 68 ? -16.587 -0.400 13.886 1.00 94.81 68 GLU A C 1
ATOM 529 O O . GLU A 1 68 ? -17.587 -0.204 14.573 1.00 94.81 68 GLU A O 1
ATOM 534 N N . PHE A 1 69 ? -15.451 -0.866 14.410 1.00 94.25 69 PHE A N 1
ATOM 535 C CA . PHE A 1 69 ? -15.303 -1.214 15.820 1.00 94.25 69 PHE A CA 1
ATOM 536 C C . PHE A 1 69 ? -15.603 -0.030 16.745 1.00 94.25 69 PHE A C 1
ATOM 538 O O . PHE A 1 69 ? -16.393 -0.168 17.674 1.00 94.25 69 PHE A O 1
ATOM 545 N N . VAL A 1 70 ? -15.036 1.149 16.477 1.00 93.44 70 VAL A N 1
ATOM 546 C CA . VAL A 1 70 ? -15.276 2.357 17.289 1.00 93.44 70 VAL A CA 1
ATOM 547 C C . VAL A 1 70 ? -16.736 2.817 17.220 1.00 93.44 70 VAL A C 1
ATOM 549 O O . VAL A 1 70 ? -17.249 3.385 18.180 1.00 93.44 70 VAL A O 1
ATOM 552 N N . LYS A 1 71 ? -17.426 2.560 16.105 1.00 91.69 71 LYS A N 1
ATOM 553 C CA . LYS A 1 71 ? -18.860 2.845 15.957 1.00 91.69 71 LYS A CA 1
ATOM 554 C C . LYS A 1 71 ? -19.764 1.807 16.620 1.00 91.69 71 LYS A C 1
ATOM 556 O O . LYS A 1 71 ? -20.956 2.066 16.742 1.00 91.69 71 LYS A O 1
ATOM 561 N N . SER A 1 72 ? -19.237 0.644 16.997 1.00 93.62 72 SER A N 1
ATOM 562 C CA . SER A 1 72 ? -20.037 -0.426 17.587 1.00 93.62 72 SER A CA 1
ATOM 563 C C . SER A 1 72 ? -20.531 -0.064 18.989 1.00 93.62 72 SER A C 1
ATOM 565 O O . SER A 1 72 ? -19.825 0.582 19.769 1.00 93.62 72 SER A O 1
ATOM 567 N N . ASP A 1 73 ? -21.713 -0.569 19.347 1.00 91.69 73 ASP A N 1
ATOM 568 C CA . ASP A 1 73 ? -22.286 -0.408 20.689 1.00 91.69 73 ASP A CA 1
ATOM 569 C C . ASP A 1 73 ? -21.365 -0.964 21.782 1.00 91.69 73 ASP A C 1
ATOM 571 O O . ASP A 1 73 ? -21.316 -0.434 22.890 1.00 91.69 73 ASP A O 1
ATOM 575 N N . TYR A 1 74 ? -20.588 -2.004 21.461 1.00 92.31 74 TYR A N 1
ATOM 576 C CA . TYR A 1 74 ? -19.592 -2.564 22.368 1.00 92.31 74 TYR A CA 1
ATOM 577 C C . TYR A 1 74 ? -18.528 -1.532 22.749 1.00 92.31 74 TYR A C 1
ATOM 579 O O . TYR A 1 74 ? -18.201 -1.396 23.925 1.00 92.31 74 TYR A O 1
ATOM 587 N N . TYR A 1 75 ? -17.993 -0.790 21.776 1.00 91.69 75 TYR A N 1
ATOM 588 C CA . TYR A 1 75 ? -16.987 0.229 22.057 1.00 91.69 75 TYR A CA 1
ATOM 589 C C . TYR A 1 75 ? -17.578 1.404 22.841 1.00 91.69 75 TYR A C 1
ATOM 591 O O . TYR A 1 75 ? -16.950 1.886 23.782 1.00 91.69 75 TYR A O 1
ATOM 599 N N . VAL A 1 76 ? -18.804 1.818 22.511 1.00 91.25 76 VAL A N 1
ATOM 600 C CA . VAL A 1 76 ? -19.530 2.851 23.267 1.00 91.25 76 VAL A CA 1
ATOM 601 C C . VAL A 1 76 ? -19.714 2.429 24.725 1.00 91.25 76 VAL A C 1
ATOM 603 O O . VAL A 1 76 ? -19.416 3.203 25.632 1.00 91.25 76 VAL A O 1
ATOM 606 N N . GLU A 1 77 ? -20.145 1.191 24.963 1.00 89.19 77 GLU A N 1
ATOM 607 C CA . GLU A 1 77 ? -20.309 0.633 26.305 1.00 89.19 77 GLU A CA 1
ATOM 608 C C . GLU A 1 77 ? -18.971 0.522 27.041 1.00 89.19 77 GLU A C 1
ATOM 610 O O . GLU A 1 77 ? -18.882 0.872 28.217 1.00 89.19 77 GLU A O 1
ATOM 615 N N . LYS A 1 78 ? -17.921 0.071 26.349 1.00 90.25 78 LYS A N 1
ATOM 616 C CA . LYS A 1 78 ? -16.570 -0.030 26.900 1.00 90.25 78 LYS A CA 1
ATOM 617 C C . LYS A 1 78 ? -16.091 1.330 27.401 1.00 90.25 78 LYS A C 1
ATOM 619 O O . LYS A 1 78 ? -15.708 1.449 28.558 1.00 90.25 78 LYS A O 1
ATOM 624 N N . VAL A 1 79 ? -16.182 2.365 26.565 1.00 90.12 79 VAL A N 1
ATOM 625 C CA . VAL A 1 79 ? -15.813 3.737 26.946 1.00 90.12 79 VAL A CA 1
ATOM 626 C C . VAL A 1 79 ? -16.712 4.253 28.074 1.00 90.12 79 VAL A C 1
ATOM 628 O O . VAL A 1 79 ? -16.226 4.883 29.010 1.00 90.12 79 VAL A O 1
ATOM 631 N N . ALA A 1 80 ? -18.015 3.960 28.039 1.00 89.50 80 ALA A N 1
ATOM 632 C CA . ALA A 1 80 ? -18.928 4.353 29.106 1.00 89.50 80 ALA A CA 1
ATOM 633 C C . ALA A 1 80 ? -18.536 3.741 30.462 1.00 89.50 80 ALA A C 1
ATOM 635 O O . ALA A 1 80 ? -18.514 4.466 31.456 1.00 89.50 80 ALA A O 1
ATOM 636 N N . ARG A 1 81 ? -18.190 2.449 30.503 1.00 86.94 81 ARG A N 1
ATOM 637 C CA . ARG A 1 81 ? -17.830 1.734 31.736 1.00 86.94 81 ARG A CA 1
ATOM 638 C C . ARG A 1 81 ? -16.418 2.052 32.220 1.00 86.94 81 ARG A C 1
ATOM 640 O O . ARG A 1 81 ? -16.241 2.320 33.403 1.00 86.94 81 ARG A O 1
ATOM 647 N N . GLU A 1 82 ? -15.434 2.003 31.328 1.00 86.88 82 GLU A N 1
ATOM 648 C CA . GLU A 1 82 ? -14.012 2.086 31.684 1.00 86.88 82 GLU A CA 1
ATOM 649 C C . GLU A 1 82 ? -13.551 3.538 31.858 1.00 86.88 82 GLU A C 1
ATOM 651 O O . GLU A 1 82 ? -12.955 3.874 32.878 1.00 86.88 82 GLU A O 1
ATOM 656 N N . GLU A 1 83 ? -13.875 4.413 30.904 1.00 87.12 83 GLU A N 1
ATOM 657 C CA . GLU A 1 83 ? -13.361 5.791 30.882 1.00 87.12 83 GLU A CA 1
ATOM 658 C C . GLU A 1 83 ? -14.290 6.758 31.617 1.00 87.12 83 GLU A C 1
ATOM 660 O O . GLU A 1 83 ? -13.851 7.629 32.366 1.00 87.12 83 GLU A O 1
ATOM 665 N N . LEU A 1 84 ? -15.602 6.620 31.405 1.00 86.00 84 LEU A N 1
ATOM 666 C CA . LEU A 1 84 ? -16.588 7.540 31.976 1.00 86.00 84 LEU A CA 1
ATOM 667 C C . LEU A 1 84 ? -17.143 7.070 33.323 1.00 86.00 84 LEU A C 1
ATOM 669 O O . LEU A 1 84 ? -17.906 7.817 33.940 1.00 86.00 84 LEU A O 1
ATOM 673 N N . GLN A 1 85 ? -16.799 5.850 33.759 1.00 82.50 85 GLN A N 1
ATOM 674 C CA . GLN A 1 85 ? -17.315 5.213 34.979 1.00 82.50 85 GLN A CA 1
ATOM 675 C C . GLN A 1 85 ? -18.850 5.286 35.088 1.00 82.50 85 GLN A C 1
ATOM 677 O O . GLN A 1 85 ? -19.428 5.380 36.173 1.00 82.50 85 GLN A O 1
ATOM 682 N N . LYS A 1 86 ? -19.533 5.280 33.940 1.00 83.06 86 LYS A N 1
ATOM 683 C CA . LYS A 1 86 ? -20.989 5.295 33.838 1.00 83.06 86 LYS A CA 1
ATOM 684 C C . LYS A 1 86 ? -21.493 3.861 33.819 1.00 83.06 86 LYS A C 1
ATOM 686 O O . LYS A 1 86 ? -20.969 3.006 33.112 1.00 83.06 86 LYS A O 1
ATOM 691 N N . ALA A 1 87 ? -22.558 3.627 34.571 1.00 78.94 87 ALA A N 1
ATOM 692 C CA . ALA A 1 87 ? -23.298 2.377 34.559 1.00 78.94 87 ALA A CA 1
ATOM 693 C C . ALA A 1 87 ? -24.705 2.612 34.011 1.00 78.94 87 ALA A C 1
ATOM 695 O O . ALA A 1 87 ? -25.216 3.740 34.035 1.00 78.94 87 ALA A O 1
ATOM 696 N N . LYS A 1 88 ? -25.336 1.554 33.499 1.00 80.38 88 LYS A N 1
ATOM 697 C CA . LYS A 1 88 ? -26.709 1.658 32.996 1.00 80.38 88 LYS A CA 1
ATOM 698 C C . LYS A 1 88 ? -27.687 1.945 34.143 1.00 80.38 88 LYS A C 1
ATOM 700 O O . LYS A 1 88 ? -27.429 1.553 35.283 1.00 80.38 88 LYS A O 1
ATOM 705 N N . PRO A 1 89 ? -28.830 2.602 33.869 1.00 73.81 89 PRO A N 1
ATOM 706 C CA . PRO A 1 89 ? -29.871 2.791 34.874 1.00 73.81 89 PRO A CA 1
ATOM 707 C C . PRO A 1 89 ? -30.289 1.444 35.486 1.00 73.81 89 PRO A C 1
ATOM 709 O O . PRO A 1 89 ? -30.710 0.545 34.763 1.00 73.81 89 PRO A O 1
ATOM 712 N N . GLY A 1 90 ? -30.151 1.304 36.808 1.00 78.50 90 GLY A N 1
ATOM 713 C CA . GLY A 1 90 ? -30.443 0.065 37.545 1.00 78.50 90 GLY A CA 1
ATOM 714 C C . GLY A 1 90 ? -29.221 -0.791 37.906 1.00 78.50 90 GLY A C 1
ATOM 715 O O . GLY A 1 90 ? -29.353 -1.709 38.712 1.00 78.50 90 GLY A O 1
ATOM 716 N N . GLU A 1 91 ? -28.030 -0.483 37.388 1.00 77.25 91 GLU A N 1
ATOM 717 C CA . GLU A 1 91 ? -26.783 -1.137 37.798 1.00 77.25 91 GLU A CA 1
ATOM 718 C C . GLU A 1 91 ? -26.183 -0.458 39.045 1.00 77.25 91 GLU A C 1
ATOM 720 O O . GLU A 1 91 ? -26.163 0.769 39.159 1.00 77.25 91 GLU A O 1
ATOM 725 N N . LYS A 1 92 ? -25.666 -1.254 39.993 1.00 75.31 92 LYS A N 1
ATOM 726 C CA . LYS A 1 92 ? -24.985 -0.754 41.197 1.00 75.31 92 LYS A CA 1
ATOM 727 C C . LYS A 1 92 ? -23.473 -0.822 40.994 1.00 75.31 92 LYS A C 1
ATOM 729 O O . LYS A 1 92 ? -22.907 -1.911 40.962 1.00 75.31 92 LYS A O 1
ATOM 734 N N . VAL A 1 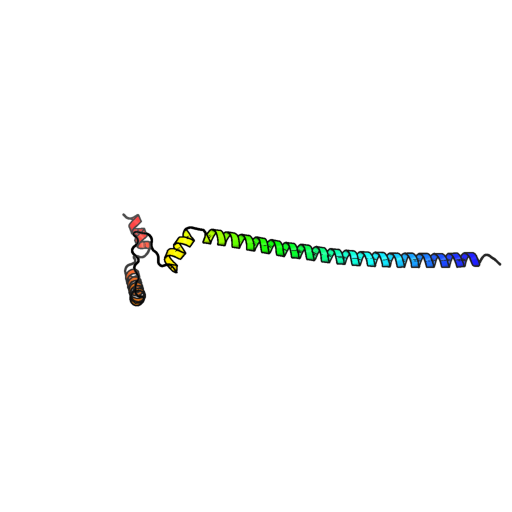93 ? -22.822 0.334 40.875 1.00 73.25 93 VAL A N 1
ATOM 735 C CA . VAL A 1 93 ? -21.355 0.416 40.807 1.00 73.25 93 VAL A CA 1
ATOM 736 C C . VAL A 1 93 ? -20.784 0.144 42.197 1.00 73.25 93 VAL A C 1
ATOM 738 O O . VAL A 1 93 ? -21.094 0.862 43.148 1.00 73.25 93 VAL A O 1
ATOM 741 N N . VAL A 1 94 ? -19.968 -0.902 42.324 1.00 76.50 94 VAL A N 1
ATOM 742 C CA . VAL A 1 94 ? -19.248 -1.236 43.560 1.00 76.50 94 VAL A CA 1
ATOM 743 C C . VAL A 1 94 ? -17.768 -0.955 43.329 1.00 76.50 94 VAL A C 1
ATOM 745 O O . VAL A 1 94 ? -17.129 -1.623 42.523 1.00 76.50 94 VAL A O 1
ATOM 748 N N . ILE A 1 95 ? -17.230 0.048 44.021 1.00 75.50 95 ILE A N 1
ATOM 749 C CA . ILE A 1 95 ? -15.799 0.368 44.008 1.00 75.50 95 ILE A CA 1
ATOM 750 C C . ILE A 1 95 ? -15.175 -0.348 45.206 1.00 75.50 95 ILE A C 1
ATOM 752 O O . ILE A 1 95 ? -15.465 0.010 46.349 1.00 75.50 95 ILE A O 1
ATOM 756 N N . LEU A 1 96 ? -14.360 -1.376 44.956 1.00 76.94 96 LEU A N 1
ATOM 757 C CA . LEU A 1 96 ? -13.626 -2.065 46.017 1.00 76.94 96 LEU A CA 1
ATOM 758 C C . LEU A 1 96 ? -12.279 -1.365 46.261 1.00 76.94 96 LEU A C 1
ATOM 760 O O . LEU A 1 96 ? -11.558 -1.103 45.298 1.00 76.94 96 LEU A O 1
ATOM 764 N N . PRO A 1 97 ? -11.906 -1.077 47.519 1.00 77.69 97 PRO A N 1
ATOM 765 C CA . PRO A 1 97 ? -10.571 -0.584 47.835 1.00 77.69 97 PRO A CA 1
ATOM 766 C C . PRO A 1 97 ? -9.515 -1.669 47.553 1.00 77.69 97 PRO A C 1
ATOM 768 O O . PRO A 1 97 ? -9.684 -2.822 47.952 1.00 77.69 97 PRO A O 1
ATOM 771 N N . GLU A 1 98 ? -8.402 -1.297 46.905 1.00 67.31 98 GLU A N 1
ATOM 772 C CA . GLU A 1 98 ? -7.311 -2.209 46.483 1.00 67.31 98 GLU A CA 1
ATOM 773 C C . GLU A 1 98 ? -6.793 -3.124 47.609 1.00 67.31 98 GLU A C 1
ATOM 775 O O . GLU A 1 98 ? -6.375 -4.257 47.371 1.00 67.31 98 GLU A O 1
ATOM 780 N N . SER A 1 99 ? -6.857 -2.664 48.861 1.00 62.78 99 SER A N 1
ATOM 781 C CA . SER A 1 99 ? -6.409 -3.420 50.034 1.00 62.78 99 SER A CA 1
ATOM 782 C C . SER A 1 99 ? -7.277 -4.642 50.368 1.00 62.78 99 SER A C 1
ATOM 784 O O . SER A 1 99 ? -6.798 -5.550 51.052 1.00 62.78 99 SER A O 1
ATOM 786 N N . GLN A 1 100 ? -8.525 -4.693 49.890 1.00 59.72 100 GLN A N 1
ATOM 787 C CA . GLN A 1 100 ? -9.432 -5.832 50.078 1.00 59.72 100 GLN A CA 1
ATOM 788 C C . GLN A 1 100 ? -9.307 -6.864 48.947 1.00 59.72 100 GLN A C 1
ATOM 790 O O . GLN A 1 100 ? -9.278 -8.058 49.238 1.00 59.72 100 GLN A O 1
ATOM 795 N N . GLN A 1 101 ? -9.098 -6.431 47.696 1.00 60.31 101 GLN A N 1
ATOM 796 C CA . GLN A 1 101 ? -9.003 -7.319 46.522 1.00 60.31 101 GLN A CA 1
ATOM 797 C C . GLN A 1 101 ? -7.884 -8.362 46.651 1.00 60.31 101 GLN A C 1
ATOM 799 O O . GLN A 1 101 ? -8.125 -9.560 46.529 1.00 60.31 101 GLN A O 1
ATOM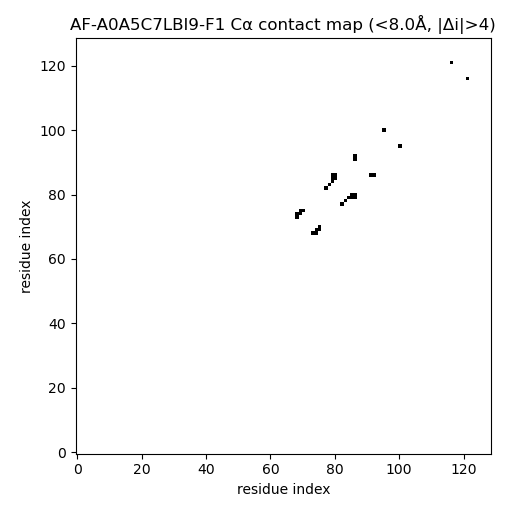 804 N N . ILE A 1 102 ? -6.669 -7.926 47.003 1.00 61.22 102 ILE A N 1
ATOM 805 C CA . ILE A 1 102 ? -5.502 -8.823 47.102 1.00 61.22 102 ILE A CA 1
ATOM 806 C C . ILE A 1 102 ? -5.643 -9.815 48.270 1.00 61.22 102 ILE A C 1
ATOM 808 O O . ILE A 1 102 ? -5.072 -10.910 48.249 1.00 61.22 102 ILE A O 1
ATOM 812 N N . ARG A 1 103 ? -6.385 -9.435 49.317 1.00 62.34 103 ARG A N 1
ATOM 813 C CA . ARG A 1 103 ? -6.547 -10.243 50.531 1.00 62.34 103 ARG A CA 1
ATOM 814 C C . ARG A 1 103 ? -7.655 -11.281 50.377 1.00 62.34 103 ARG A C 1
ATOM 816 O O . ARG A 1 103 ? -7.474 -12.408 50.831 1.00 62.34 103 ARG A O 1
ATOM 823 N N . GLU A 1 104 ? -8.753 -10.914 49.725 1.00 61.44 104 GLU A N 1
ATOM 824 C CA . GLU A 1 104 ? -9.897 -11.789 49.468 1.00 61.44 104 GLU A CA 1
ATOM 825 C C . GLU A 1 104 ? -9.601 -12.792 48.349 1.00 61.44 104 GLU A C 1
ATOM 827 O O . GLU A 1 104 ? -9.799 -13.980 48.579 1.00 61.44 104 GLU A O 1
ATOM 832 N N . GLU A 1 105 ? -8.989 -12.385 47.226 1.00 62.88 105 GLU A N 1
ATOM 833 C CA . GLU A 1 105 ? -8.578 -13.328 46.167 1.00 62.88 105 GLU A CA 1
ATOM 834 C C . GLU A 1 105 ? -7.598 -14.378 46.693 1.00 62.88 105 GLU A C 1
ATOM 836 O O . GLU A 1 105 ? -7.751 -15.570 46.436 1.00 62.88 105 GLU A O 1
ATOM 841 N N . ARG A 1 106 ? -6.601 -13.966 47.486 1.00 61.97 106 ARG A N 1
ATOM 842 C CA . ARG A 1 106 ? -5.613 -14.894 48.054 1.00 61.97 106 ARG A CA 1
ATOM 843 C C . ARG A 1 106 ? -6.247 -15.857 49.058 1.00 61.97 106 ARG A C 1
ATOM 845 O O . ARG A 1 106 ? -5.870 -17.024 49.103 1.00 61.97 106 ARG A O 1
ATOM 852 N N . GLN A 1 107 ? -7.204 -15.393 49.861 1.00 62.31 107 GLN A N 1
ATOM 853 C CA . GLN A 1 107 ? -7.915 -16.248 50.813 1.00 62.31 107 GLN A CA 1
ATOM 854 C C . GLN A 1 107 ? -8.946 -17.158 50.137 1.00 62.31 107 GLN A C 1
ATOM 856 O O . GLN A 1 107 ? -9.125 -18.284 50.594 1.00 62.31 107 GLN A O 1
ATOM 861 N N . GLU A 1 108 ? -9.612 -16.714 49.070 1.00 62.59 108 GLU A N 1
ATOM 862 C CA . GLU A 1 108 ? -10.533 -17.538 48.285 1.00 62.59 108 GLU A CA 1
ATOM 863 C C . GLU A 1 108 ? -9.800 -18.587 47.456 1.00 62.59 108 GLU A C 1
ATOM 865 O O . GLU A 1 108 ? -10.229 -19.736 47.465 1.00 62.59 108 GLU A O 1
ATOM 870 N N . LEU A 1 109 ? -8.671 -18.255 46.821 1.00 62.84 109 LEU A N 1
ATOM 871 C CA . LEU A 1 109 ? -7.853 -19.218 46.075 1.00 62.84 109 LEU A CA 1
ATOM 872 C C . LEU A 1 109 ? -7.455 -20.409 46.958 1.00 62.84 109 LEU A C 1
ATOM 874 O O . LEU A 1 109 ? -7.730 -21.550 46.596 1.00 62.84 109 LEU A O 1
ATOM 878 N N . HIS A 1 110 ? -6.939 -20.150 48.164 1.00 60.09 110 HIS A N 1
ATOM 879 C CA . HIS A 1 110 ? -6.597 -21.211 49.118 1.00 60.09 110 HIS A CA 1
ATOM 880 C C . HIS A 1 110 ? -7.824 -21.999 49.616 1.00 60.09 110 HIS A C 1
ATOM 882 O O . HIS A 1 110 ? -7.766 -23.221 49.733 1.00 60.09 110 HIS A O 1
ATOM 888 N N . ARG A 1 111 ? -8.968 -21.339 49.860 1.00 60.00 111 ARG A N 1
ATOM 889 C CA . ARG A 1 111 ? -10.196 -22.008 50.341 1.00 60.00 111 ARG A CA 1
ATOM 890 C C . ARG A 1 111 ? -10.892 -22.841 49.260 1.00 60.00 111 ARG A C 1
ATOM 892 O O . ARG A 1 111 ? -11.567 -23.822 49.574 1.00 60.00 111 ARG A O 1
ATOM 899 N N . VAL A 1 112 ? -10.777 -22.422 48.000 1.00 60.41 112 VAL A N 1
ATOM 900 C CA . VAL A 1 112 ? -11.324 -23.106 46.822 1.00 60.41 112 VAL A CA 1
ATOM 901 C C . VAL A 1 112 ? -10.447 -24.296 46.439 1.00 60.41 112 VAL A C 1
ATOM 903 O O . VAL A 1 112 ? -10.983 -25.316 46.015 1.00 60.41 112 VAL A O 1
ATOM 906 N N . GLU A 1 113 ? -9.132 -24.207 46.627 1.00 61.72 113 GLU A N 1
ATOM 907 C CA . GLU A 1 113 ? -8.195 -25.302 46.358 1.00 61.72 113 GLU A CA 1
ATOM 908 C C . GLU A 1 113 ? -8.351 -26.459 47.360 1.00 61.72 113 GLU A C 1
ATOM 910 O O . GLU A 1 113 ? -8.390 -27.614 46.949 1.00 61.72 113 GLU A O 1
ATOM 915 N N . GLU A 1 114 ? -8.600 -26.170 48.643 1.00 61.28 114 GLU A N 1
ATOM 916 C CA . GLU A 1 114 ? -8.869 -27.201 49.664 1.00 61.28 114 GLU A CA 1
ATOM 917 C C . GLU A 1 114 ? -10.247 -27.879 49.534 1.00 61.28 114 GLU A C 1
ATOM 919 O O . GLU A 1 114 ? -10.427 -29.012 49.978 1.00 61.28 114 GLU A O 1
ATOM 924 N N . LYS A 1 115 ? -11.243 -27.204 48.940 1.00 63.62 115 LYS A N 1
ATOM 925 C CA . LYS A 1 115 ? -12.632 -27.705 48.833 1.00 63.62 115 LYS A CA 1
ATOM 926 C C . LYS A 1 115 ? -13.017 -28.226 47.450 1.00 63.62 115 LYS A C 1
ATOM 928 O O . LYS A 1 115 ? -14.142 -28.705 47.270 1.00 63.62 115 LYS A O 1
ATOM 933 N N . ARG A 1 116 ? -12.147 -28.113 46.447 1.00 69.06 116 ARG A N 1
ATOM 934 C CA . ARG A 1 116 ? -12.453 -28.596 45.099 1.00 69.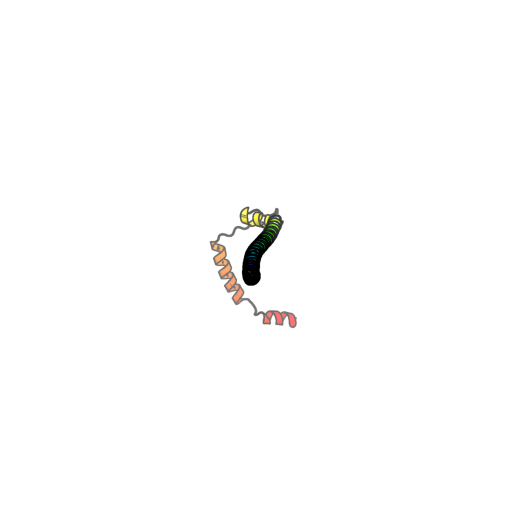06 116 ARG A CA 1
ATOM 935 C C . ARG A 1 116 ? -12.272 -30.107 45.038 1.00 69.06 116 ARG A C 1
ATOM 937 O O . ARG A 1 116 ? -11.161 -30.600 44.902 1.00 69.06 116 ARG A O 1
ATOM 944 N N . LEU A 1 117 ? -13.403 -30.815 45.035 1.00 72.62 117 LEU A N 1
ATOM 945 C CA . LEU A 1 117 ? -13.487 -32.175 44.504 1.00 72.62 117 LEU A CA 1
ATOM 946 C C . LEU A 1 117 ? -12.724 -32.237 43.175 1.00 72.62 117 LEU A C 1
ATOM 948 O O . LEU A 1 117 ? -12.906 -31.368 42.303 1.00 72.62 117 LEU A O 1
ATOM 952 N N . HIS A 1 118 ? -11.878 -33.249 43.023 1.00 80.44 118 HIS A N 1
ATOM 953 C CA . HIS A 1 118 ? -11.167 -33.489 41.779 1.00 80.44 118 HIS A CA 1
ATOM 954 C C . HIS A 1 118 ? -12.185 -33.673 40.650 1.00 80.44 118 HIS A C 1
ATOM 956 O O . HIS A 1 118 ? -13.290 -34.176 40.853 1.00 80.44 118 HIS A O 1
ATOM 962 N N . ASN A 1 119 ? -11.833 -33.266 39.427 1.00 79.69 119 ASN A N 1
ATOM 963 C CA . ASN A 1 119 ? -12.790 -33.298 38.316 1.00 79.69 119 ASN A CA 1
ATOM 964 C C . ASN A 1 119 ? -13.395 -34.696 38.088 1.00 79.69 119 ASN A C 1
ATOM 966 O O . ASN A 1 119 ? -14.564 -34.782 37.733 1.00 79.69 119 ASN A O 1
ATOM 970 N N . TRP A 1 120 ? -12.661 -35.777 38.363 1.00 82.19 120 TRP A N 1
ATOM 971 C CA . TRP A 1 120 ? -13.176 -37.146 38.266 1.00 82.19 120 TRP A CA 1
ATOM 972 C C . TRP A 1 120 ? -14.274 -37.465 39.298 1.00 82.19 120 TRP A C 1
ATOM 974 O O . TRP A 1 120 ? -15.225 -38.160 38.959 1.00 82.19 120 TRP A O 1
ATOM 984 N N . GLU A 1 121 ? -14.210 -36.906 40.511 1.00 84.56 121 GLU A N 1
ATOM 985 C CA . GLU A 1 121 ? -15.234 -37.089 41.556 1.00 84.56 121 GLU A CA 1
ATOM 986 C C . GLU A 1 121 ? -16.555 -36.429 41.149 1.00 84.56 121 GLU A C 1
ATOM 988 O O . GLU A 1 121 ? -17.635 -36.964 41.394 1.00 84.56 121 GLU A O 1
ATOM 993 N N . LYS A 1 122 ? -16.473 -35.282 40.460 1.00 83.06 122 LYS A N 1
ATOM 994 C CA . LYS A 1 122 ? -17.646 -34.591 39.903 1.00 83.06 122 LYS A CA 1
ATOM 995 C C . LYS A 1 122 ? -18.313 -35.415 38.805 1.00 83.06 122 LYS A C 1
ATOM 997 O O . LYS A 1 122 ? -19.535 -35.523 38.791 1.00 83.06 122 LYS A O 1
ATOM 1002 N N . TRP A 1 123 ? -17.517 -36.004 37.910 1.00 83.62 123 TRP A N 1
ATOM 1003 C CA . TRP A 1 123 ? -18.023 -36.876 36.847 1.00 83.62 123 TRP A CA 1
ATOM 1004 C C . TRP A 1 123 ? -18.636 -38.160 37.399 1.00 83.62 123 TRP A C 1
ATOM 1006 O O . TRP A 1 123 ? -19.680 -38.587 36.921 1.00 83.62 123 TRP A O 1
ATOM 1016 N N . TRP A 1 124 ? -18.029 -38.742 38.433 1.00 84.38 124 TRP A N 1
ATOM 1017 C CA . TRP A 1 124 ? -18.552 -39.939 39.085 1.00 84.38 124 TRP A CA 1
ATOM 1018 C C . TRP A 1 124 ? -19.921 -39.697 39.720 1.00 84.38 124 TRP A C 1
ATOM 1020 O O . TRP A 1 124 ? -20.834 -40.498 39.546 1.00 84.38 124 TRP A O 1
ATOM 1030 N N . ARG A 1 125 ? -20.091 -38.554 40.396 1.00 86.00 125 ARG A N 1
ATOM 1031 C CA . ARG A 1 125 ? -21.372 -38.184 41.005 1.00 86.00 125 ARG A CA 1
ATOM 1032 C C . ARG A 1 125 ? -22.490 -38.032 39.972 1.00 86.00 125 A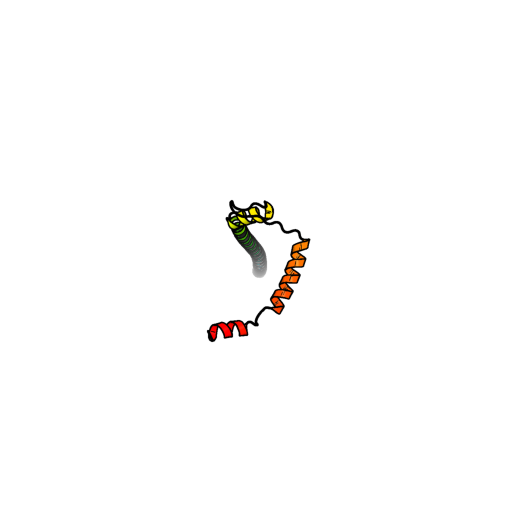RG A C 1
ATOM 1034 O O . ARG A 1 125 ? -23.598 -38.464 40.229 1.00 86.00 125 ARG A O 1
ATOM 1041 N N . LEU A 1 126 ? -22.189 -37.486 38.796 1.00 83.62 126 LEU A N 1
ATOM 1042 C CA . LEU A 1 126 ? -23.166 -37.345 37.710 1.00 83.62 126 LEU A CA 1
ATOM 1043 C C . LEU A 1 126 ? -23.548 -38.669 37.029 1.00 83.62 126 LEU A C 1
ATOM 1045 O O . LEU A 1 126 ? -24.539 -38.699 36.311 1.00 83.62 126 LEU A O 1
ATOM 1049 N N . LEU A 1 127 ? -22.745 -39.728 37.183 1.00 84.50 127 LEU A N 1
ATOM 1050 C CA . LEU A 1 127 ? -22.954 -41.018 36.511 1.00 84.50 127 LEU A CA 1
ATOM 1051 C C . LEU A 1 127 ? -23.602 -42.084 37.407 1.00 84.50 127 LEU A C 1
ATOM 1053 O O . LEU A 1 127 ? -24.014 -43.122 36.895 1.00 84.50 127 LEU A O 1
ATOM 1057 N N . VAL A 1 128 ? -23.638 -41.862 38.723 1.00 82.50 128 VAL A N 1
ATOM 1058 C CA . VAL A 1 128 ? -24.102 -42.841 39.723 1.00 82.50 128 VAL A CA 1
ATOM 1059 C C . VAL A 1 128 ? -25.402 -42.403 40.425 1.00 82.50 128 VAL A C 1
ATOM 1061 O O . VAL A 1 128 ? -26.047 -43.238 41.057 1.00 82.50 128 VAL A O 1
ATOM 1064 N N . GLU A 1 129 ? -25.803 -41.134 40.291 1.00 57.16 129 GLU A N 1
ATOM 1065 C CA . GLU A 1 129 ? -27.118 -40.577 40.682 1.00 57.16 129 GLU A CA 1
ATOM 1066 C C . GLU A 1 129 ? -28.096 -40.606 39.495 1.00 57.16 129 GLU A C 1
ATOM 1068 O O . GLU A 1 129 ? -29.283 -40.934 39.722 1.00 57.16 129 GLU A O 1
#